Protein AF-A0A1V4HTC4-F1 (afdb_monomer_lite)

Secondary structure (DSSP, 8-state):
--S--------EEEEEEEEEE-TTT--EEEEEEEEETTS-S-EEEEEEEEEEPSSSTT-EEEEEEEEEE---HHHHTT-TT--GGGSSEEEEEEEEEEETTEEEEEEE---HHHHHHHH---------PPPP-----

pLDDT: mean 88.65, std 8.49, range [52.78, 97.56]

Organism: NCBI:txid1469647

Sequence (137 aa):
MNGETFELNDTVVCDFDKIAVDSEMFYKERMWKEHLENGTKRITILSENNVRSIIKPNRIDSKIEIYYNYGSATFFMGDPTGSTSEKPQIKYIETYSERPNVTVIDATPLTAEQLQEHFGIKIISYSFSPPIKNTFK

Structure (mmCIF, N/CA/C/O backbone):
data_AF-A0A1V4HTC4-F1
#
_entry.id   AF-A0A1V4HTC4-F1
#
loop_
_atom_site.group_PDB
_atom_site.id
_atom_site.type_symbol
_atom_site.label_atom_id
_atom_site.label_alt_id
_atom_site.label_comp_id
_atom_site.label_asym_id
_atom_site.label_entity_id
_atom_site.label_seq_id
_atom_site.pdbx_PDB_ins_code
_atom_site.Cartn_x
_atom_site.Cartn_y
_atom_site.Cartn_z
_atom_site.occupancy
_atom_site.B_iso_or_equiv
_atom_site.auth_seq_id
_atom_site.auth_comp_id
_atom_site.auth_asym_id
_atom_site.auth_atom_id
_atom_site.pdbx_PDB_model_num
ATOM 1 N N . MET A 1 1 ? -4.749 -7.920 17.860 1.00 52.78 1 MET A N 1
ATOM 2 C CA . MET A 1 1 ? -3.589 -8.835 17.756 1.00 52.78 1 MET A CA 1
ATOM 3 C C . MET A 1 1 ? -3.044 -9.080 19.157 1.00 52.78 1 MET A C 1
ATOM 5 O O . MET A 1 1 ? -2.670 -8.124 19.822 1.00 52.78 1 MET A O 1
ATOM 9 N N . ASN A 1 2 ? -3.062 -10.324 19.637 1.00 61.84 2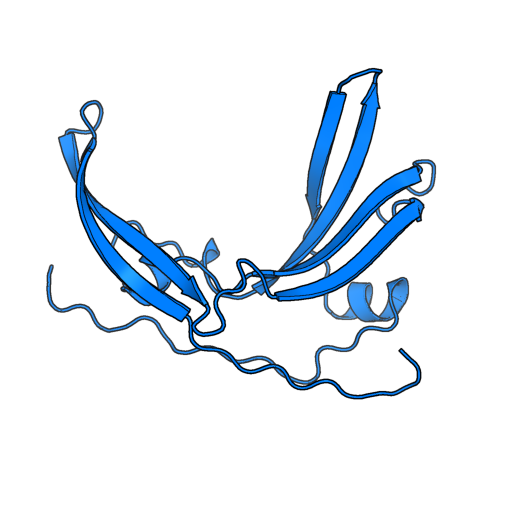 ASN A N 1
ATOM 10 C CA . ASN A 1 2 ? -2.788 -10.700 21.036 1.00 61.84 2 ASN A CA 1
ATOM 11 C C . ASN A 1 2 ? -1.281 -10.736 21.372 1.00 61.84 2 ASN A C 1
ATOM 13 O O . ASN A 1 2 ? -0.799 -11.688 21.975 1.00 61.84 2 ASN A O 1
ATOM 17 N N . GLY A 1 3 ? -0.521 -9.725 20.939 1.00 73.25 3 GLY A N 1
ATOM 18 C CA . GLY A 1 3 ? 0.943 -9.717 21.054 1.00 73.25 3 GLY A CA 1
ATOM 19 C C . GLY A 1 3 ? 1.661 -10.641 20.061 1.00 73.25 3 GLY A C 1
ATOM 20 O O . GLY A 1 3 ? 2.842 -10.920 20.238 1.00 73.25 3 GLY A O 1
ATOM 21 N N . GLU A 1 4 ? 0.961 -11.116 19.030 1.00 84.25 4 GLU A N 1
ATOM 22 C CA . GLU A 1 4 ? 1.535 -11.937 17.961 1.00 84.25 4 GLU A CA 1
ATOM 23 C C . GLU A 1 4 ? 2.346 -11.084 16.979 1.00 84.25 4 GLU A C 1
ATOM 25 O O . GLU A 1 4 ? 1.913 -10.004 16.566 1.00 84.25 4 GLU A O 1
ATOM 30 N N . THR A 1 5 ? 3.514 -11.596 16.592 1.00 85.75 5 THR A N 1
ATOM 31 C CA . THR A 1 5 ? 4.377 -10.996 15.571 1.00 85.75 5 THR A CA 1
ATOM 32 C C . THR A 1 5 ? 4.145 -11.699 14.243 1.00 85.75 5 THR A C 1
ATOM 34 O O . THR A 1 5 ? 4.226 -12.923 14.167 1.00 85.75 5 THR A O 1
ATOM 37 N N . PHE A 1 6 ? 3.917 -10.914 13.195 1.00 84.19 6 PHE A N 1
ATOM 38 C CA . PHE A 1 6 ? 3.792 -11.403 11.828 1.00 84.19 6 PHE A CA 1
ATOM 39 C C . PHE A 1 6 ? 4.970 -10.896 11.002 1.00 84.19 6 PHE A C 1
ATOM 41 O O . PHE A 1 6 ? 5.297 -9.710 11.045 1.00 84.19 6 PHE A O 1
ATOM 48 N N . GLU A 1 7 ? 5.590 -11.797 10.248 1.00 88.06 7 GLU A N 1
ATOM 49 C CA . GLU A 1 7 ? 6.584 -11.463 9.235 1.00 88.06 7 GLU A CA 1
ATOM 50 C C . GLU A 1 7 ? 5.971 -11.693 7.858 1.00 88.06 7 GLU A C 1
ATOM 52 O O . GLU A 1 7 ? 5.304 -12.703 7.623 1.00 88.06 7 GLU A O 1
ATOM 57 N N . LEU A 1 8 ? 6.191 -10.744 6.954 1.00 83.19 8 LEU A N 1
ATOM 58 C CA . LEU A 1 8 ? 5.769 -10.853 5.571 1.00 83.19 8 LEU A CA 1
ATOM 59 C C . LEU A 1 8 ? 6.927 -10.469 4.659 1.00 83.19 8 LEU A C 1
ATOM 61 O O . LEU A 1 8 ? 7.541 -9.417 4.829 1.00 83.19 8 LEU A O 1
ATOM 65 N N . ASN A 1 9 ? 7.197 -11.334 3.690 1.00 88.00 9 ASN A N 1
ATOM 66 C CA . ASN A 1 9 ? 8.237 -11.166 2.694 1.00 88.00 9 ASN A CA 1
ATOM 67 C C . ASN A 1 9 ? 7.669 -11.575 1.335 1.00 88.00 9 ASN A C 1
ATOM 69 O O . ASN A 1 9 ? 6.977 -12.590 1.237 1.00 88.00 9 ASN A O 1
ATOM 73 N N . ASP A 1 10 ? 7.921 -10.754 0.323 1.00 90.62 10 ASP A N 1
ATOM 74 C CA . ASP A 1 10 ? 7.484 -10.992 -1.044 1.00 90.62 10 ASP A CA 1
ATOM 75 C C . ASP A 1 10 ? 8.364 -10.211 -2.024 1.00 90.62 10 ASP A C 1
ATOM 77 O O . ASP A 1 10 ? 9.025 -9.235 -1.646 1.00 90.62 10 ASP A O 1
ATOM 81 N N . THR A 1 11 ? 8.316 -10.606 -3.291 1.00 92.44 11 THR A N 1
ATOM 82 C CA . THR A 1 11 ? 9.049 -9.961 -4.378 1.00 92.44 11 THR A CA 1
ATOM 83 C C . THR A 1 11 ? 8.075 -9.223 -5.284 1.00 92.44 11 THR A C 1
ATOM 85 O O . THR A 1 11 ? 7.111 -9.801 -5.783 1.00 92.44 11 THR A O 1
ATOM 88 N N . VAL A 1 12 ? 8.347 -7.944 -5.549 1.00 93.50 12 VAL A N 1
ATOM 89 C CA . VAL A 1 12 ? 7.647 -7.207 -6.606 1.00 93.50 12 VAL A CA 1
ATOM 90 C C . VAL A 1 12 ? 8.317 -7.522 -7.939 1.00 93.50 12 VAL A C 1
ATOM 92 O O . VAL A 1 12 ? 9.476 -7.171 -8.159 1.00 93.50 12 VAL A O 1
ATOM 95 N N . VAL A 1 13 ? 7.580 -8.169 -8.834 1.00 94.00 13 VAL A N 1
ATOM 96 C CA . VAL A 1 13 ? 7.999 -8.450 -10.207 1.00 94.00 13 VAL A CA 1
ATOM 97 C C . VAL A 1 13 ? 7.487 -7.329 -11.103 1.00 94.00 13 VAL A C 1
ATOM 99 O O . VAL A 1 13 ? 6.302 -7.007 -11.074 1.00 94.00 13 VAL A O 1
ATOM 102 N N . CYS A 1 14 ? 8.385 -6.717 -11.877 1.00 93.38 14 CYS A N 1
ATOM 103 C CA . CYS A 1 14 ? 8.078 -5.612 -12.784 1.00 93.38 14 CYS A CA 1
ATOM 104 C C . CYS A 1 14 ? 8.371 -6.035 -14.226 1.00 93.38 14 CYS A C 1
ATOM 106 O O . CYS A 1 14 ? 9.520 -5.986 -14.670 1.00 93.38 14 CYS A O 1
ATOM 108 N N . ASP A 1 15 ? 7.336 -6.427 -14.962 1.00 93.94 15 ASP A N 1
ATOM 109 C CA . ASP A 1 15 ? 7.476 -6.831 -16.358 1.00 93.94 15 ASP A CA 1
ATOM 110 C C . ASP A 1 15 ? 7.332 -5.629 -17.284 1.00 93.94 15 ASP A C 1
ATOM 112 O O . ASP A 1 15 ? 6.408 -4.824 -17.149 1.00 93.94 15 ASP A O 1
ATOM 116 N N . PHE A 1 16 ? 8.225 -5.514 -18.264 1.00 92.50 16 PHE A N 1
ATOM 117 C CA . PHE A 1 16 ? 8.041 -4.549 -19.341 1.00 92.50 16 PHE A CA 1
ATOM 118 C C . PHE A 1 16 ? 6.826 -4.949 -20.188 1.00 92.50 16 PHE A C 1
ATOM 120 O O . PHE A 1 16 ? 6.755 -6.077 -20.675 1.00 92.50 16 PHE A O 1
ATOM 127 N N . ASP A 1 17 ? 5.893 -4.020 -20.397 1.00 93.69 17 ASP A N 1
ATOM 128 C CA . ASP A 1 17 ? 4.710 -4.253 -21.229 1.00 93.69 17 ASP A CA 1
ATOM 129 C C . ASP A 1 17 ? 4.896 -3.668 -22.633 1.00 93.69 17 ASP A C 1
ATOM 131 O O . ASP A 1 17 ? 4.885 -4.386 -23.633 1.00 93.69 17 ASP A O 1
ATOM 135 N N . LYS A 1 18 ? 5.069 -2.345 -22.723 1.00 91.75 18 LYS A N 1
ATOM 136 C CA . LYS A 1 18 ? 5.157 -1.620 -23.999 1.00 91.75 18 LYS A CA 1
ATOM 137 C C . LYS A 1 18 ? 5.694 -0.206 -23.811 1.00 91.75 18 LYS A C 1
ATOM 139 O O . LYS A 1 18 ? 5.832 0.278 -22.695 1.00 91.75 18 LYS A O 1
ATOM 144 N N . ILE A 1 19 ? 5.923 0.484 -24.925 1.00 89.50 19 ILE A N 1
ATOM 145 C CA . ILE A 1 19 ? 6.069 1.942 -24.942 1.00 89.50 19 ILE A CA 1
ATOM 146 C C . ILE A 1 19 ? 4.725 2.543 -25.355 1.00 89.50 19 ILE A C 1
ATOM 148 O O . ILE A 1 19 ? 4.230 2.239 -26.443 1.00 89.50 19 ILE A O 1
ATOM 152 N N . ALA A 1 20 ? 4.137 3.374 -24.499 1.00 87.06 20 ALA A N 1
ATOM 153 C CA . ALA A 1 20 ? 2.981 4.190 -24.840 1.00 87.06 20 ALA A CA 1
ATOM 154 C C . ALA A 1 20 ? 3.442 5.562 -25.347 1.00 87.06 20 ALA A C 1
ATOM 156 O O . ALA A 1 20 ? 4.496 6.068 -24.959 1.00 87.06 20 ALA A O 1
ATOM 157 N N . VAL A 1 21 ? 2.667 6.137 -26.263 1.00 84.19 21 VAL A N 1
ATOM 158 C CA . VAL A 1 21 ? 2.839 7.521 -26.707 1.00 84.19 21 VAL A CA 1
ATOM 159 C C . VAL A 1 21 ? 1.666 8.291 -26.141 1.00 84.19 21 VAL A C 1
ATOM 161 O O . VAL A 1 21 ? 0.523 8.000 -26.499 1.00 84.19 21 VAL A O 1
ATOM 164 N N . ASP A 1 22 ? 1.950 9.257 -25.279 1.00 72.44 22 ASP A N 1
ATOM 165 C CA . ASP A 1 22 ? 0.951 10.238 -24.891 1.00 72.44 22 ASP A CA 1
ATOM 166 C C . ASP A 1 22 ? 0.720 11.159 -26.098 1.00 72.44 22 ASP A C 1
ATOM 168 O O . ASP A 1 22 ? 1.606 11.913 -26.515 1.00 72.44 22 ASP A O 1
ATOM 172 N N . SER A 1 23 ? -0.455 11.038 -26.717 1.00 66.12 23 SER A N 1
ATOM 173 C CA . SER A 1 23 ? -0.816 11.811 -27.906 1.00 66.12 23 SER A CA 1
ATOM 174 C C . SER A 1 23 ? -1.020 13.298 -27.624 1.00 66.12 23 SER A C 1
ATOM 176 O O . SER A 1 23 ? -0.994 14.089 -28.564 1.00 66.12 23 SER A O 1
ATOM 178 N N . GLU A 1 24 ? -1.232 13.683 -26.365 1.00 68.19 24 GLU A N 1
ATOM 179 C CA . GLU A 1 24 ? -1.449 15.073 -25.960 1.00 68.19 24 GLU A CA 1
ATOM 180 C C . GLU A 1 24 ? -0.131 15.763 -25.590 1.00 68.19 24 GLU A C 1
ATOM 182 O O . GLU A 1 24 ? 0.062 16.940 -25.899 1.00 68.19 24 GLU A O 1
ATOM 187 N N . MET A 1 25 ? 0.804 15.029 -24.980 1.00 65.38 25 MET A N 1
ATOM 188 C CA . MET A 1 25 ? 2.068 15.584 -24.479 1.00 65.38 25 MET A CA 1
ATOM 189 C C . MET A 1 25 ? 3.308 15.190 -25.303 1.00 65.38 25 MET A C 1
ATOM 191 O O . MET A 1 25 ? 4.419 15.608 -24.973 1.00 65.38 25 MET A O 1
ATOM 195 N N . PHE A 1 26 ? 3.143 14.411 -26.379 1.00 74.56 26 PHE A N 1
ATOM 196 C CA . PHE A 1 26 ? 4.199 14.003 -27.321 1.00 74.56 26 PHE A CA 1
ATOM 197 C C . PHE A 1 26 ? 5.445 13.372 -26.670 1.00 74.56 26 PHE A C 1
ATOM 199 O O . PHE A 1 26 ? 6.549 13.469 -27.214 1.00 74.56 26 PHE A O 1
ATOM 206 N N . TYR A 1 27 ? 5.290 12.691 -25.532 1.00 78.00 27 TYR A N 1
ATOM 207 C CA . TYR A 1 27 ? 6.364 11.908 -24.921 1.00 78.00 27 TYR A CA 1
ATOM 208 C C . TYR A 1 27 ? 6.075 10.409 -25.005 1.00 78.00 27 TYR A C 1
ATOM 210 O O . TYR A 1 27 ? 4.936 9.962 -25.151 1.00 78.00 27 TYR A O 1
ATOM 218 N N . LYS A 1 28 ? 7.158 9.629 -24.976 1.00 83.19 28 LYS A N 1
ATOM 219 C CA . LYS A 1 28 ? 7.120 8.171 -24.904 1.00 83.19 28 LYS A CA 1
ATOM 220 C C . LYS A 1 28 ? 7.325 7.763 -23.458 1.00 83.19 28 LYS A C 1
ATOM 222 O O . LYS A 1 28 ? 8.326 8.153 -22.862 1.00 83.19 28 LYS A O 1
ATOM 227 N N . GLU A 1 29 ? 6.430 6.943 -22.937 1.00 84.62 29 GLU A N 1
ATOM 228 C CA . GLU A 1 29 ? 6.562 6.356 -21.609 1.00 84.62 29 GLU A CA 1
ATOM 229 C C . GLU A 1 29 ? 6.637 4.839 -21.685 1.00 84.62 29 GLU A C 1
ATOM 231 O O . GLU A 1 29 ? 6.031 4.200 -22.550 1.00 84.62 29 GLU A O 1
ATOM 236 N N . ARG A 1 30 ? 7.424 4.252 -20.785 1.00 87.38 30 ARG A N 1
ATOM 237 C CA . ARG A 1 30 ? 7.463 2.806 -20.610 1.00 87.38 30 ARG A CA 1
ATOM 238 C C . ARG A 1 30 ? 6.307 2.415 -19.708 1.00 87.38 30 ARG A C 1
ATOM 240 O O . ARG A 1 30 ? 6.153 2.945 -18.614 1.00 87.38 30 ARG A O 1
ATOM 247 N N . MET A 1 31 ? 5.525 1.462 -20.182 1.00 90.06 31 MET A N 1
ATOM 248 C CA . MET A 1 31 ? 4.476 0.830 -19.411 1.00 90.06 31 MET A CA 1
ATOM 249 C C . MET A 1 31 ? 5.027 -0.452 -18.815 1.00 90.06 31 MET A C 1
ATOM 251 O O . MET A 1 31 ? 5.664 -1.255 -19.507 1.00 90.06 31 MET A O 1
ATOM 255 N N . TRP A 1 32 ? 4.731 -0.645 -17.542 1.00 92.06 32 TRP A N 1
ATOM 256 C CA . TRP A 1 32 ? 5.122 -1.816 -16.784 1.00 92.06 32 TRP A CA 1
ATOM 257 C C . TRP A 1 32 ? 3.881 -2.528 -16.262 1.00 92.06 32 TRP A C 1
ATOM 259 O O . TRP A 1 32 ? 2.814 -1.928 -16.122 1.00 92.06 32 TRP A O 1
ATOM 269 N N . LYS A 1 33 ? 4.033 -3.817 -15.984 1.00 93.12 33 LYS A N 1
ATOM 270 C CA . LYS A 1 33 ? 3.067 -4.618 -15.242 1.00 93.12 33 LYS A CA 1
ATOM 271 C C . LYS A 1 33 ? 3.735 -5.101 -13.967 1.00 93.12 33 LYS A C 1
ATOM 273 O O . LYS A 1 33 ? 4.581 -5.992 -14.013 1.00 93.12 33 LYS A O 1
ATOM 278 N N . GLU A 1 34 ? 3.356 -4.516 -12.839 1.00 93.31 34 GLU A N 1
ATOM 279 C CA . GLU A 1 34 ? 3.761 -5.000 -11.525 1.00 93.31 34 GLU A CA 1
ATOM 280 C C . GLU A 1 34 ? 2.826 -6.079 -10.978 1.00 93.31 34 GLU A C 1
ATOM 282 O O . GLU A 1 34 ? 1.600 -6.002 -11.096 1.00 93.31 34 GLU A O 1
ATOM 287 N N . HIS A 1 35 ? 3.410 -7.067 -10.311 1.00 93.62 35 HIS A N 1
ATOM 288 C CA . HIS A 1 35 ? 2.687 -8.025 -9.485 1.00 93.62 35 HIS A CA 1
ATOM 289 C C . HIS A 1 35 ? 3.581 -8.543 -8.356 1.00 93.62 35 HIS A C 1
ATOM 291 O O . HIS A 1 35 ? 4.804 -8.428 -8.415 1.00 93.62 35 HIS A O 1
ATOM 297 N N . LEU A 1 36 ? 2.967 -9.109 -7.319 1.00 93.50 36 LEU A N 1
ATOM 298 C CA . LEU A 1 36 ? 3.697 -9.863 -6.305 1.00 93.50 36 LEU A CA 1
ATOM 299 C C . LEU A 1 36 ? 3.967 -11.280 -6.805 1.00 93.50 36 LEU A C 1
ATOM 301 O O . LEU A 1 36 ? 3.097 -11.885 -7.435 1.00 93.50 36 LEU A O 1
ATOM 305 N N . GLU A 1 37 ? 5.142 -11.821 -6.496 1.00 93.31 37 GLU A N 1
ATOM 306 C CA . GLU A 1 37 ? 5.566 -13.165 -6.903 1.00 93.31 37 GLU A CA 1
ATOM 307 C C . GLU A 1 37 ? 4.597 -14.252 -6.415 1.00 93.31 37 GLU A C 1
ATOM 309 O O . GLU A 1 37 ? 4.313 -15.209 -7.136 1.00 93.31 37 GLU A O 1
ATOM 314 N N . ASN A 1 38 ? 3.990 -14.072 -5.238 1.00 90.12 38 ASN A N 1
ATOM 315 C CA . ASN A 1 38 ? 2.960 -14.987 -4.739 1.00 90.12 38 ASN A CA 1
ATOM 316 C C . ASN A 1 38 ? 1.597 -14.892 -5.468 1.00 90.12 38 ASN A C 1
ATOM 318 O O . ASN A 1 38 ? 0.666 -15.622 -5.124 1.00 90.12 38 ASN A O 1
ATOM 322 N N . GLY A 1 39 ? 1.449 -13.991 -6.445 1.00 87.38 39 GLY A N 1
ATOM 323 C CA . GLY A 1 39 ? 0.233 -13.785 -7.239 1.00 87.38 39 GLY A CA 1
ATOM 324 C C . GLY A 1 39 ? -0.843 -12.916 -6.577 1.00 87.38 39 GLY A C 1
ATOM 325 O O . GLY A 1 39 ? -1.900 -12.676 -7.171 1.00 87.38 39 GLY A O 1
ATOM 326 N N . THR A 1 40 ? -0.610 -12.415 -5.364 1.00 85.94 40 THR A N 1
ATOM 327 C CA . THR A 1 40 ? -1.562 -11.553 -4.657 1.00 85.94 40 THR A CA 1
ATOM 328 C C . THR A 1 40 ? -1.485 -10.123 -5.194 1.00 85.94 40 THR A C 1
ATOM 330 O O . THR A 1 40 ? -0.420 -9.590 -5.476 1.00 85.94 40 THR A O 1
ATOM 333 N N . LYS A 1 41 ? -2.630 -9.444 -5.314 1.00 80.88 41 LYS A N 1
ATOM 334 C CA . LYS A 1 41 ? -2.674 -8.048 -5.797 1.00 80.88 41 LYS A CA 1
ATOM 335 C C . LYS A 1 41 ? -2.286 -7.008 -4.748 1.00 80.88 41 LYS A C 1
ATOM 337 O O . LYS A 1 41 ? -2.092 -5.846 -5.082 1.00 80.88 41 LYS A O 1
ATOM 342 N N . ARG A 1 42 ? -2.301 -7.381 -3.470 1.00 85.19 42 ARG A N 1
ATOM 343 C CA . ARG A 1 42 ? -1.983 -6.508 -2.337 1.00 85.19 42 ARG A CA 1
ATOM 344 C C . ARG A 1 42 ? -1.753 -7.323 -1.082 1.00 85.19 42 ARG A C 1
ATOM 346 O O . ARG A 1 42 ? -2.357 -8.374 -0.903 1.00 85.19 42 ARG A O 1
ATOM 353 N N . ILE A 1 43 ? -0.958 -6.771 -0.183 1.00 89.44 43 ILE A N 1
ATOM 354 C CA . ILE A 1 43 ? -0.711 -7.353 1.128 1.00 89.44 43 ILE A CA 1
ATOM 355 C C . ILE A 1 43 ? -1.637 -6.673 2.139 1.00 89.44 43 ILE A C 1
ATOM 357 O O . ILE A 1 43 ? -1.351 -5.574 2.612 1.00 89.44 43 ILE A O 1
ATOM 361 N N . THR A 1 44 ? -2.776 -7.291 2.448 1.00 91.62 44 THR A N 1
ATOM 362 C CA . THR A 1 44 ? -3.717 -6.773 3.453 1.00 91.62 44 THR A CA 1
ATOM 363 C C . THR A 1 44 ? -3.256 -7.169 4.857 1.00 91.62 44 THR A C 1
ATOM 365 O O . THR A 1 44 ? -3.063 -8.347 5.140 1.00 91.62 44 THR A O 1
ATOM 368 N N . ILE A 1 45 ? -3.092 -6.179 5.737 1.00 91.38 45 ILE A N 1
ATOM 369 C CA . ILE A 1 45 ? -2.680 -6.355 7.140 1.00 91.38 45 ILE A CA 1
ATOM 370 C C . ILE A 1 45 ? -3.917 -6.514 8.029 1.00 91.38 45 ILE A C 1
ATOM 372 O O . ILE A 1 45 ? -3.976 -7.398 8.878 1.00 91.38 45 ILE A O 1
ATOM 376 N N . LEU A 1 46 ? -4.913 -5.653 7.821 1.00 92.94 46 LEU A N 1
ATOM 377 C CA . LEU A 1 46 ? -6.187 -5.670 8.532 1.00 92.94 46 LEU A CA 1
ATOM 378 C C . LEU A 1 46 ? -7.299 -5.301 7.556 1.00 92.94 46 LEU A C 1
ATOM 380 O O . LEU A 1 46 ? -7.155 -4.368 6.765 1.00 92.94 46 LEU A O 1
ATOM 384 N N . SER A 1 47 ? -8.430 -5.989 7.645 1.00 95.12 47 SER A N 1
ATOM 385 C CA . SER A 1 47 ? -9.659 -5.541 7.008 1.00 95.12 47 SER A CA 1
ATOM 386 C C . SER A 1 47 ? -10.851 -5.881 7.883 1.00 95.12 47 SER A C 1
ATOM 388 O O . SER A 1 47 ? -11.007 -7.022 8.310 1.00 95.12 47 SER A O 1
ATOM 390 N N . GLU A 1 48 ? -11.693 -4.883 8.126 1.00 95.44 48 GLU A N 1
ATOM 391 C CA . GLU A 1 48 ? -12.902 -5.019 8.930 1.00 95.44 48 GLU A CA 1
ATOM 392 C C . GLU A 1 48 ? -14.069 -4.340 8.218 1.00 95.44 48 GLU A C 1
ATOM 394 O O . GLU A 1 48 ? -13.876 -3.407 7.437 1.00 95.44 48 GLU A O 1
ATOM 399 N N . ASN A 1 49 ? -15.285 -4.813 8.480 1.00 97.38 49 ASN A N 1
ATOM 400 C CA . ASN A 1 49 ? -16.505 -4.301 7.864 1.00 97.38 49 ASN A CA 1
ATOM 401 C C . ASN A 1 49 ? -17.433 -3.718 8.926 1.00 97.38 49 ASN A C 1
ATOM 403 O O . ASN A 1 49 ? -17.463 -4.208 10.053 1.00 97.38 49 ASN A O 1
ATOM 407 N N . ASN A 1 50 ? -18.252 -2.740 8.534 1.00 96.25 50 ASN A N 1
ATOM 408 C CA . ASN A 1 50 ? -19.250 -2.100 9.401 1.00 96.25 50 ASN A CA 1
ATOM 409 C C . ASN A 1 50 ? -18.654 -1.542 10.703 1.00 96.25 50 ASN A C 1
ATOM 411 O O . ASN A 1 50 ? -19.237 -1.679 11.781 1.00 96.25 50 ASN A O 1
ATOM 415 N N . VAL A 1 51 ? -17.487 -0.913 10.599 1.00 94.94 51 VAL A N 1
ATOM 416 C CA . VAL A 1 51 ? -16.782 -0.314 11.734 1.00 94.94 51 VAL A CA 1
ATOM 417 C C . VAL A 1 51 ? -16.949 1.197 11.733 1.00 94.94 51 VAL A C 1
ATOM 419 O O . VAL A 1 51 ? -17.209 1.821 10.707 1.00 94.94 51 VAL A O 1
ATOM 422 N N . ARG A 1 52 ? -16.829 1.810 12.907 1.00 95.31 52 ARG A N 1
ATOM 423 C CA . ARG A 1 52 ? -16.880 3.266 13.030 1.00 95.31 52 ARG A CA 1
ATOM 424 C C . ARG A 1 52 ? -15.606 3.868 12.442 1.00 95.31 52 ARG A C 1
ATOM 426 O O . ARG A 1 52 ? -14.518 3.394 12.754 1.00 95.31 52 ARG A O 1
ATOM 433 N N . SER A 1 53 ? -15.754 4.910 11.628 1.00 94.31 53 SER A N 1
ATOM 434 C CA . SER A 1 53 ? -14.610 5.661 11.106 1.00 94.31 53 SER A CA 1
ATOM 435 C C . SER A 1 53 ? -13.797 6.242 12.260 1.00 94.31 53 SER A C 1
ATOM 437 O O . SER A 1 53 ? -14.364 6.795 13.210 1.00 94.31 53 SER A O 1
ATOM 439 N N . ILE A 1 54 ? -12.473 6.157 12.161 1.00 92.19 54 ILE A N 1
ATOM 440 C CA . ILE A 1 54 ? -11.573 6.782 13.141 1.00 92.19 54 ILE A CA 1
ATOM 441 C C . ILE A 1 54 ? -11.380 8.274 12.838 1.00 92.19 54 ILE A C 1
ATOM 443 O O . ILE A 1 54 ? -11.084 9.057 13.735 1.00 92.19 54 ILE A O 1
ATOM 447 N N . ILE A 1 55 ? -11.599 8.678 11.581 1.00 91.06 55 ILE A N 1
ATOM 448 C CA . ILE A 1 55 ? -11.450 10.058 11.101 1.00 91.06 55 ILE A CA 1
ATOM 449 C C . ILE A 1 55 ? -12.732 10.859 11.340 1.00 91.06 55 ILE A C 1
ATOM 451 O O . ILE A 1 55 ? -12.697 12.026 11.731 1.00 91.06 55 ILE A O 1
ATOM 455 N N . LYS A 1 56 ? -13.889 10.232 11.109 1.00 93.62 56 LYS A N 1
ATOM 456 C CA . LYS A 1 56 ? -15.220 10.811 11.310 1.00 93.62 56 LYS A CA 1
ATOM 457 C C . LYS A 1 56 ? -16.024 9.913 12.249 1.00 93.62 56 LYS A C 1
ATOM 459 O O . LYS A 1 56 ? -16.880 9.168 11.775 1.00 93.62 56 LYS A O 1
ATOM 464 N N . PRO A 1 57 ? -15.856 10.037 13.580 1.00 91.38 57 PRO A N 1
ATOM 465 C CA . PRO A 1 57 ? -16.462 9.128 14.553 1.00 91.38 57 PRO A CA 1
ATOM 466 C C . PRO A 1 57 ? -17.979 8.967 14.445 1.00 91.38 57 PRO A C 1
ATOM 468 O O . PRO A 1 57 ? -18.511 7.965 14.892 1.00 91.38 57 PRO A O 1
ATOM 471 N N . ASN A 1 58 ? -18.712 9.906 13.848 1.00 93.75 58 ASN A N 1
ATOM 472 C CA . ASN A 1 58 ? -20.164 9.792 13.665 1.00 93.75 58 ASN A CA 1
ATOM 473 C C . ASN A 1 58 ? -20.581 8.978 12.424 1.00 93.75 58 ASN A C 1
ATOM 475 O O . ASN A 1 58 ? -21.776 8.815 12.185 1.00 93.75 58 ASN A O 1
ATOM 479 N N . ARG A 1 59 ? -19.627 8.466 11.638 1.00 94.38 59 ARG A N 1
ATOM 480 C CA . ARG A 1 59 ? -19.857 7.688 10.417 1.00 94.38 59 ARG A CA 1
ATOM 481 C C . ARG A 1 59 ? -19.525 6.213 10.648 1.00 94.38 59 ARG A C 1
ATOM 483 O O . ARG A 1 59 ? -18.548 5.889 11.322 1.00 94.38 59 ARG A O 1
ATOM 490 N N . ILE A 1 60 ? -20.339 5.331 10.073 1.00 95.56 60 ILE A N 1
ATOM 491 C CA . ILE A 1 60 ? -20.036 3.901 9.972 1.00 95.56 60 ILE A CA 1
ATOM 492 C C . ILE A 1 60 ? -19.522 3.632 8.564 1.00 95.56 60 ILE A C 1
ATOM 494 O O . ILE A 1 60 ? -20.211 3.908 7.579 1.00 95.56 60 ILE A O 1
ATOM 498 N N . ASP A 1 61 ? -18.316 3.095 8.491 1.00 96.44 61 ASP A N 1
ATOM 499 C CA . ASP A 1 61 ? -17.679 2.701 7.252 1.00 96.44 61 ASP A CA 1
ATOM 500 C C . ASP A 1 61 ? -18.085 1.271 6.925 1.00 96.44 61 ASP A C 1
ATOM 502 O O . ASP A 1 61 ? -18.067 0.373 7.768 1.00 96.44 61 ASP A O 1
ATOM 506 N N . SER A 1 62 ? -18.460 1.056 5.668 1.00 96.94 62 SER A N 1
ATOM 507 C CA . SER A 1 62 ? -18.805 -0.274 5.168 1.00 96.94 62 SER A CA 1
ATOM 508 C C . SER A 1 62 ? -17.609 -1.224 5.218 1.00 96.94 62 SER A C 1
ATOM 510 O O . SER A 1 62 ? -17.787 -2.404 5.513 1.00 96.94 62 SER A O 1
ATOM 512 N N . LYS A 1 63 ? -16.399 -0.697 4.998 1.00 97.44 63 LYS A N 1
ATOM 513 C CA . LYS A 1 63 ? -15.133 -1.420 5.089 1.00 97.44 63 LYS A CA 1
ATOM 514 C C . LYS A 1 63 ? -14.020 -0.459 5.488 1.00 97.44 63 LYS A C 1
ATOM 516 O O . LYS A 1 63 ? -13.957 0.650 4.964 1.00 97.44 63 LYS A O 1
ATOM 521 N N . ILE A 1 64 ? -13.107 -0.919 6.330 1.00 96.81 64 ILE A N 1
ATOM 522 C CA . ILE A 1 64 ? -11.775 -0.335 6.463 1.00 96.81 64 ILE A CA 1
ATOM 523 C C . ILE A 1 64 ? -10.720 -1.339 6.012 1.00 96.81 64 ILE A C 1
ATOM 525 O O . ILE A 1 64 ? -10.925 -2.560 6.045 1.00 96.81 64 ILE A O 1
ATOM 529 N N . GLU A 1 65 ? -9.574 -0.824 5.592 1.00 96.25 65 GLU A N 1
ATOM 530 C CA . GLU A 1 65 ? -8.444 -1.651 5.201 1.00 96.25 65 GLU A CA 1
ATOM 531 C C . GLU A 1 65 ? -7.124 -0.973 5.550 1.00 96.25 65 GLU A C 1
ATOM 533 O O . GLU A 1 65 ? -6.886 0.172 5.172 1.00 96.25 65 GLU A O 1
ATOM 538 N N . ILE A 1 66 ? -6.251 -1.709 6.233 1.00 94.38 66 ILE A N 1
ATOM 539 C CA . ILE A 1 66 ? -4.833 -1.387 6.366 1.00 94.38 66 ILE A CA 1
ATOM 540 C C . ILE A 1 66 ? -4.093 -2.389 5.497 1.00 94.38 66 ILE A C 1
ATOM 542 O O . ILE A 1 66 ? -4.230 -3.601 5.673 1.00 94.38 66 ILE A O 1
ATOM 546 N N . TYR A 1 67 ? -3.310 -1.897 4.551 1.00 92.00 67 TYR A N 1
ATOM 547 C CA . TYR A 1 67 ? -2.557 -2.747 3.642 1.00 92.00 67 TYR A CA 1
ATOM 548 C C . TYR A 1 67 ? -1.177 -2.160 3.382 1.00 92.00 67 TYR A C 1
ATOM 550 O O . TYR A 1 67 ? -0.955 -0.951 3.469 1.00 92.00 67 TYR A O 1
ATOM 558 N N . TYR A 1 68 ? -0.241 -3.035 3.053 1.00 89.31 68 TYR A N 1
ATOM 559 C CA . TYR A 1 68 ? 1.057 -2.645 2.546 1.00 89.31 68 TYR A CA 1
ATOM 560 C C . TYR A 1 68 ? 0.940 -2.450 1.033 1.00 89.31 68 TYR A C 1
ATOM 562 O O . TYR A 1 68 ? 0.735 -3.402 0.275 1.00 89.31 68 TYR A O 1
ATOM 570 N N . ASN A 1 69 ? 1.019 -1.193 0.594 1.00 89.50 69 ASN A N 1
ATOM 571 C CA . ASN A 1 69 ? 1.207 -0.882 -0.812 1.00 89.50 69 ASN A CA 1
ATOM 572 C C . ASN A 1 69 ? 2.667 -1.180 -1.149 1.00 89.50 69 ASN A C 1
ATOM 574 O O . ASN A 1 69 ? 3.559 -0.503 -0.636 1.00 89.50 69 ASN A O 1
ATOM 578 N N . TYR A 1 70 ? 2.897 -2.176 -1.999 1.00 90.69 70 TYR A N 1
ATOM 579 C CA . TYR A 1 70 ? 4.238 -2.600 -2.381 1.00 90.69 70 TYR A CA 1
ATOM 580 C C . TYR A 1 70 ? 4.916 -1.652 -3.376 1.00 90.69 70 TYR A C 1
ATOM 582 O O . TYR A 1 70 ? 6.061 -1.894 -3.716 1.00 90.69 70 TYR A O 1
ATOM 590 N N . GLY A 1 71 ? 4.257 -0.569 -3.799 1.00 90.69 71 GLY A N 1
ATOM 591 C CA . GLY A 1 71 ? 4.808 0.444 -4.697 1.00 90.69 71 GLY A CA 1
ATOM 592 C C . GLY A 1 71 ? 4.593 0.144 -6.182 1.00 90.69 71 GLY A C 1
ATOM 593 O O . GLY A 1 71 ? 4.088 -0.916 -6.541 1.00 90.69 71 GLY A O 1
ATOM 594 N N . SER A 1 72 ? 4.935 1.101 -7.044 1.00 92.31 72 SER A N 1
ATOM 595 C CA . SER A 1 72 ? 4.762 0.969 -8.497 1.00 92.31 72 SER A CA 1
ATOM 596 C C . SER A 1 72 ? 5.999 0.386 -9.181 1.00 92.31 72 SER A C 1
ATOM 598 O O . SER A 1 72 ? 7.133 0.544 -8.713 1.00 92.31 72 SER A O 1
ATOM 600 N N . ALA A 1 73 ? 5.806 -0.219 -10.355 1.00 93.25 73 ALA A N 1
ATOM 601 C CA . ALA A 1 73 ? 6.932 -0.599 -11.201 1.00 93.25 73 ALA A CA 1
ATOM 602 C C . ALA A 1 73 ? 7.750 0.613 -11.670 1.00 93.25 73 ALA A C 1
ATOM 604 O O . ALA A 1 73 ? 8.973 0.530 -11.712 1.00 93.25 73 ALA A O 1
ATOM 605 N N . THR A 1 74 ? 7.124 1.757 -11.965 1.00 91.62 74 THR A N 1
ATOM 606 C CA . THR A 1 74 ? 7.843 2.980 -12.371 1.00 91.62 74 THR A CA 1
ATOM 607 C C . THR A 1 74 ? 8.846 3.431 -11.306 1.00 91.62 74 THR A C 1
ATOM 609 O O . THR A 1 74 ? 9.968 3.816 -11.642 1.00 91.62 74 THR A O 1
ATOM 612 N N . PHE A 1 75 ? 8.495 3.301 -10.021 1.00 92.94 75 PHE A N 1
ATOM 613 C CA . PHE A 1 75 ? 9.411 3.550 -8.913 1.00 92.94 75 PHE A CA 1
ATOM 614 C C . PHE A 1 75 ? 10.582 2.560 -8.910 1.00 92.94 75 PHE A C 1
ATOM 616 O O . PHE A 1 75 ? 11.739 2.983 -8.911 1.00 92.94 75 PHE A O 1
ATOM 623 N N . PHE A 1 76 ? 10.315 1.250 -8.926 1.00 92.94 76 PHE A N 1
ATOM 624 C CA . PHE A 1 76 ? 11.379 0.242 -8.836 1.00 92.94 76 PHE A CA 1
ATOM 625 C C . PHE A 1 76 ? 12.272 0.173 -10.069 1.00 92.94 76 PHE A C 1
ATOM 627 O O . PHE A 1 76 ? 13.462 -0.105 -9.942 1.00 92.94 76 PHE A O 1
ATOM 634 N N . MET A 1 77 ? 11.733 0.465 -11.249 1.00 91.69 77 MET A N 1
ATOM 635 C CA . MET A 1 77 ? 12.488 0.488 -12.499 1.00 91.69 77 MET A CA 1
ATOM 636 C C . MET A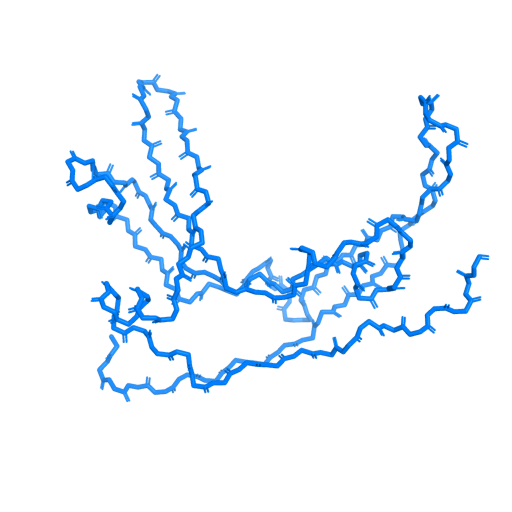 1 77 ? 13.271 1.789 -12.697 1.00 91.69 77 MET A C 1
ATOM 638 O O . MET A 1 77 ? 13.967 1.929 -13.705 1.00 91.69 77 MET A O 1
ATOM 642 N N . GLY A 1 78 ? 13.201 2.717 -11.732 1.00 87.62 78 GLY A N 1
ATOM 643 C CA . GLY A 1 78 ? 13.926 3.983 -11.771 1.00 87.62 78 GLY A CA 1
ATOM 644 C C . GLY A 1 78 ? 13.516 4.846 -12.961 1.00 87.62 78 GLY A C 1
ATOM 645 O O . GLY A 1 78 ? 14.362 5.530 -13.544 1.00 87.62 78 GLY A O 1
ATOM 646 N N . ASP A 1 79 ? 12.247 4.767 -13.362 1.00 86.50 79 ASP A N 1
ATOM 647 C CA . ASP A 1 79 ? 11.753 5.489 -14.524 1.00 86.50 79 ASP A CA 1
ATOM 648 C C . ASP A 1 79 ? 11.647 6.992 -14.244 1.00 86.50 79 ASP A C 1
ATOM 650 O O . ASP A 1 79 ? 11.322 7.385 -13.125 1.00 86.50 79 ASP A O 1
ATOM 654 N N . PRO A 1 80 ? 11.873 7.860 -15.251 1.00 81.69 80 PRO A N 1
ATOM 655 C CA . PRO A 1 80 ? 11.768 9.309 -15.070 1.00 81.69 80 PRO A CA 1
ATOM 656 C C . PRO A 1 80 ? 10.378 9.780 -14.627 1.00 81.69 80 PRO A C 1
ATOM 658 O O . PRO A 1 80 ? 10.263 10.814 -13.976 1.00 81.69 80 PRO A O 1
ATOM 661 N N . THR A 1 81 ? 9.333 9.035 -14.995 1.00 81.56 81 THR A N 1
ATOM 662 C CA . THR A 1 81 ? 7.945 9.281 -14.580 1.00 81.56 81 THR A CA 1
ATOM 663 C C . THR A 1 81 ? 7.636 8.713 -13.193 1.00 81.56 81 THR A C 1
ATOM 665 O O . THR A 1 81 ? 6.606 9.053 -12.617 1.00 81.56 81 THR A O 1
ATOM 668 N N . GLY A 1 82 ? 8.520 7.876 -12.642 1.00 80.94 82 GLY A N 1
ATOM 669 C CA . GLY A 1 82 ? 8.378 7.298 -11.314 1.00 80.94 82 GLY A CA 1
ATOM 670 C C . GLY A 1 82 ? 8.538 8.352 -10.223 1.00 80.94 82 GLY A C 1
ATOM 671 O O . GLY A 1 82 ? 9.502 9.120 -10.199 1.00 80.94 82 GLY A O 1
ATOM 672 N N . SER A 1 83 ? 7.603 8.372 -9.279 1.00 83.75 83 SER A N 1
ATOM 673 C CA . SER A 1 83 ? 7.613 9.298 -8.150 1.00 83.75 83 SER A CA 1
ATOM 674 C C . SER A 1 83 ? 8.016 8.603 -6.851 1.00 83.75 83 SER A C 1
ATOM 676 O O . SER A 1 83 ? 7.661 7.460 -6.571 1.00 83.75 83 SER A O 1
ATOM 678 N N . THR A 1 84 ? 8.691 9.339 -5.965 1.00 83.06 84 THR A N 1
ATOM 679 C CA . THR A 1 84 ? 8.968 8.865 -4.597 1.00 83.06 84 THR A CA 1
ATOM 680 C C . THR A 1 84 ? 7.694 8.651 -3.777 1.00 83.06 84 THR A C 1
ATOM 682 O O . THR A 1 84 ? 7.725 7.921 -2.786 1.00 83.06 84 THR A O 1
ATOM 685 N N . SER A 1 85 ? 6.566 9.246 -4.184 1.00 84.69 85 SER A N 1
ATOM 686 C CA . SER A 1 85 ? 5.251 8.978 -3.592 1.00 84.69 85 SER A CA 1
ATOM 687 C C . SER A 1 85 ? 4.730 7.575 -3.899 1.00 84.69 85 SER A C 1
ATOM 689 O O . SER A 1 85 ? 3.849 7.100 -3.184 1.00 84.69 85 SER A O 1
ATOM 691 N N . GLU A 1 86 ? 5.272 6.913 -4.921 1.00 87.31 86 GLU A N 1
ATOM 692 C CA . GLU A 1 86 ? 4.908 5.558 -5.341 1.00 87.31 86 GLU A CA 1
ATOM 693 C C . GLU A 1 86 ? 5.776 4.480 -4.685 1.00 87.31 86 GLU A C 1
ATOM 695 O O . GLU A 1 86 ? 5.627 3.297 -4.979 1.00 87.31 86 GLU A O 1
ATOM 700 N N . LYS A 1 87 ? 6.675 4.867 -3.774 1.00 90.44 87 LYS A N 1
ATOM 701 C CA . LYS A 1 87 ? 7.471 3.912 -3.006 1.00 90.44 87 LYS A CA 1
ATOM 702 C C . LYS A 1 87 ? 6.587 3.036 -2.101 1.00 90.44 87 LYS A C 1
ATOM 704 O O . LYS A 1 87 ? 5.481 3.460 -1.720 1.00 90.44 87 LYS A O 1
ATOM 709 N N . PRO A 1 88 ? 7.103 1.876 -1.665 1.00 90.88 88 PRO A N 1
ATOM 710 C CA . PRO A 1 88 ? 6.388 1.000 -0.751 1.00 90.88 88 PRO A CA 1
ATOM 711 C C . PRO A 1 88 ? 6.052 1.701 0.564 1.00 90.88 88 PRO A C 1
ATOM 713 O O . PRO A 1 88 ? 6.892 2.385 1.158 1.00 90.88 88 PRO A O 1
ATOM 716 N N . GLN A 1 89 ? 4.808 1.558 1.013 1.00 89.19 89 GLN A N 1
ATOM 717 C CA . GLN A 1 89 ? 4.306 2.213 2.219 1.00 89.19 89 GLN A CA 1
ATOM 71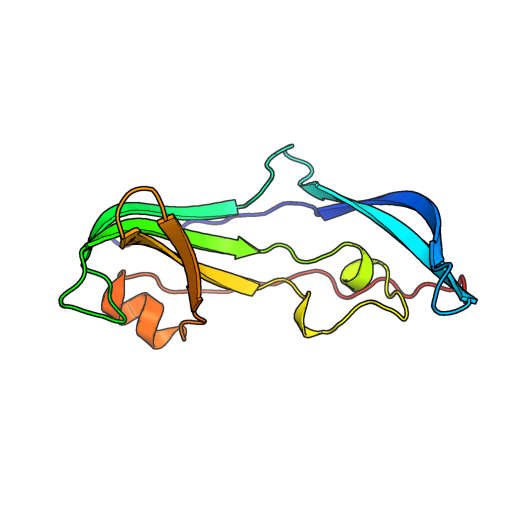8 C C . GLN A 1 89 ? 3.021 1.555 2.720 1.00 89.19 89 GLN A C 1
ATOM 720 O O . GLN A 1 89 ? 2.226 1.024 1.944 1.00 89.19 89 GLN A O 1
ATOM 725 N N . ILE A 1 90 ? 2.771 1.661 4.021 1.00 89.94 90 ILE A N 1
ATOM 726 C CA . ILE A 1 90 ? 1.485 1.263 4.591 1.00 89.94 90 ILE A CA 1
ATOM 727 C C . ILE A 1 90 ? 0.438 2.320 4.246 1.00 89.94 90 ILE A C 1
ATOM 729 O O . ILE A 1 90 ? 0.699 3.524 4.286 1.00 89.94 90 ILE A O 1
ATOM 733 N N . LYS A 1 91 ? -0.750 1.856 3.879 1.00 91.62 91 LYS A N 1
ATOM 734 C CA . LYS A 1 91 ? -1.898 2.681 3.528 1.00 91.62 91 LYS A CA 1
ATOM 735 C C . LYS A 1 91 ? -3.100 2.255 4.355 1.00 91.62 91 LYS A C 1
ATOM 737 O O . LYS A 1 91 ? -3.285 1.071 4.633 1.00 91.62 91 LYS A O 1
ATOM 742 N N . TYR A 1 92 ? -3.916 3.240 4.702 1.00 95.25 92 TYR A N 1
ATOM 743 C CA . TYR A 1 92 ? -5.201 3.052 5.350 1.00 95.25 92 TYR A CA 1
ATOM 744 C C . TYR A 1 92 ? -6.304 3.613 4.456 1.00 95.25 92 TYR A C 1
ATOM 746 O O . TYR A 1 92 ? -6.155 4.693 3.877 1.00 95.25 92 TYR A O 1
ATOM 754 N N . ILE A 1 93 ? -7.380 2.846 4.309 1.00 96.44 93 ILE A N 1
ATOM 755 C CA . ILE A 1 93 ? -8.534 3.197 3.489 1.00 96.44 93 ILE A CA 1
ATOM 756 C C . ILE A 1 93 ? -9.808 3.032 4.307 1.00 96.44 93 ILE A C 1
ATOM 758 O O . ILE A 1 93 ? -10.022 1.992 4.932 1.00 96.44 93 ILE A O 1
ATOM 762 N N . GLU A 1 94 ? -10.683 4.025 4.206 1.00 97.12 94 GLU A N 1
ATOM 763 C CA . GLU A 1 94 ? -12.068 3.980 4.661 1.00 97.12 94 GLU A CA 1
ATOM 764 C C . GLU A 1 94 ? -12.996 3.922 3.442 1.00 97.12 94 GLU A C 1
ATOM 766 O O . GLU A 1 94 ? -12.922 4.753 2.538 1.00 97.12 94 GLU A O 1
ATOM 771 N N . THR A 1 95 ? -13.881 2.928 3.395 1.00 97.56 95 THR A N 1
ATOM 772 C CA . THR A 1 95 ? -14.909 2.795 2.356 1.00 97.56 95 THR A CA 1
ATOM 773 C C . THR A 1 95 ? -16.281 2.994 2.972 1.00 97.56 95 THR A C 1
ATOM 775 O O . THR A 1 95 ? -16.696 2.228 3.846 1.00 97.56 95 THR A O 1
ATOM 778 N N . TYR A 1 96 ? -17.025 3.986 2.498 1.00 96.31 96 TYR A N 1
ATOM 779 C CA . TYR A 1 96 ? -18.312 4.364 3.075 1.00 96.31 96 TYR A CA 1
ATOM 780 C C . TYR A 1 96 ? -19.322 4.802 2.016 1.00 96.31 96 TYR A C 1
ATOM 782 O O . TYR A 1 96 ? -18.975 5.149 0.890 1.00 96.31 96 TYR A O 1
ATOM 790 N N . SER A 1 97 ? -20.599 4.780 2.392 1.00 95.75 97 SER A N 1
ATOM 791 C CA . SER A 1 97 ? -21.680 5.332 1.576 1.00 95.75 97 SER A CA 1
ATOM 792 C C . SER A 1 97 ? -21.857 6.807 1.924 1.00 95.75 97 SER A C 1
ATOM 794 O O . SER A 1 97 ? -22.156 7.137 3.070 1.00 95.75 97 SER A O 1
ATOM 796 N N . GLU A 1 98 ? -21.643 7.704 0.963 1.00 92.19 98 GLU A N 1
ATOM 797 C CA . GLU A 1 98 ? -21.908 9.137 1.161 1.00 92.19 98 GLU A CA 1
ATOM 798 C C . GLU A 1 98 ? -23.405 9.443 1.020 1.00 92.19 98 GLU A C 1
ATOM 800 O O . GLU A 1 98 ? -23.967 10.258 1.749 1.00 92.19 98 GLU A O 1
ATOM 805 N N . ARG A 1 99 ? -24.056 8.757 0.079 1.00 92.62 99 ARG A N 1
ATOM 806 C CA . ARG A 1 99 ? -25.490 8.831 -0.222 1.00 92.62 99 ARG A CA 1
ATOM 807 C C . ARG A 1 99 ? -25.909 7.556 -0.965 1.00 92.62 99 ARG A C 1
ATOM 809 O O . ARG A 1 99 ? -25.032 6.818 -1.417 1.00 92.62 99 ARG A O 1
ATOM 816 N N . PRO A 1 100 ? -27.217 7.271 -1.124 1.00 92.62 100 PRO A N 1
ATOM 817 C CA . PRO A 1 100 ? -27.666 6.071 -1.825 1.00 92.62 100 PRO A CA 1
ATOM 818 C C . PRO A 1 100 ? -26.972 5.909 -3.184 1.00 92.62 100 PRO A C 1
ATOM 820 O O . PRO A 1 100 ? -26.955 6.840 -3.988 1.00 92.62 100 PRO A O 1
ATOM 823 N N . ASN A 1 101 ? -26.400 4.726 -3.417 1.00 92.69 101 ASN A N 1
ATOM 824 C CA . ASN A 1 101 ? -25.653 4.354 -4.625 1.00 92.69 101 ASN A CA 1
ATOM 825 C C . ASN A 1 101 ? -24.348 5.132 -4.881 1.00 92.69 101 ASN A C 1
ATOM 827 O O . ASN A 1 101 ? -23.812 5.060 -5.984 1.00 92.69 101 ASN A O 1
ATOM 831 N N . VAL A 1 102 ? -23.813 5.852 -3.890 1.00 95.69 102 VAL A N 1
ATOM 832 C CA . VAL A 1 102 ? -22.506 6.516 -3.989 1.00 95.69 102 VAL A CA 1
ATOM 833 C C . VAL A 1 102 ? -21.581 5.997 -2.900 1.00 95.69 102 VAL A C 1
ATOM 835 O O . VAL A 1 102 ? -21.705 6.356 -1.727 1.00 95.69 102 VAL A O 1
ATOM 838 N N . THR A 1 103 ? -20.636 5.160 -3.319 1.00 96.38 103 THR A N 1
ATOM 839 C CA . THR A 1 103 ? -19.554 4.655 -2.476 1.00 96.38 103 THR A CA 1
ATOM 840 C C . THR A 1 103 ? -18.319 5.520 -2.658 1.00 96.38 103 THR A C 1
ATOM 842 O O . THR A 1 103 ? -17.868 5.742 -3.780 1.00 96.38 103 THR A O 1
ATOM 845 N N . VAL A 1 104 ? -17.765 5.977 -1.542 1.00 96.31 104 VAL A N 1
ATOM 846 C CA . VAL A 1 104 ? -16.498 6.698 -1.484 1.00 96.31 104 VAL A CA 1
ATOM 847 C C . VAL A 1 104 ? -15.443 5.774 -0.894 1.00 96.31 104 VAL A C 1
ATOM 849 O O . VAL A 1 104 ? -15.710 5.054 0.068 1.00 96.31 104 VAL A O 1
ATOM 852 N N . ILE A 1 105 ? -14.256 5.802 -1.492 1.00 96.00 105 ILE A N 1
ATOM 853 C CA . ILE A 1 105 ? -13.053 5.127 -1.012 1.00 96.00 105 ILE A CA 1
ATOM 854 C C . ILE A 1 105 ? -12.049 6.237 -0.724 1.00 96.00 105 ILE A C 1
ATOM 856 O O . ILE A 1 105 ? -11.553 6.866 -1.657 1.00 96.00 105 ILE A O 1
ATOM 860 N N . ASP A 1 106 ? -11.796 6.502 0.552 1.00 93.75 106 ASP A N 1
ATOM 861 C CA . ASP A 1 106 ? -10.899 7.567 0.983 1.00 93.75 106 ASP A CA 1
ATOM 862 C C . ASP A 1 106 ? -9.619 6.968 1.561 1.00 93.75 106 ASP A C 1
ATOM 864 O O . ASP A 1 106 ? -9.665 6.077 2.411 1.00 93.75 106 ASP A O 1
ATOM 868 N N . ALA A 1 107 ? -8.472 7.435 1.074 1.00 91.31 107 ALA A N 1
ATOM 869 C CA . ALA A 1 107 ? -7.165 6.965 1.503 1.00 91.31 107 ALA A CA 1
ATOM 870 C C . ALA A 1 107 ? -6.535 8.018 2.410 1.00 91.31 107 ALA A C 1
ATOM 872 O O . ALA A 1 107 ? -6.079 9.062 1.944 1.00 91.31 107 ALA A O 1
ATOM 873 N N . THR A 1 108 ? -6.464 7.722 3.705 1.00 87.81 108 THR A N 1
ATOM 874 C CA . THR A 1 108 ? -5.875 8.631 4.690 1.00 87.81 108 THR A CA 1
ATOM 875 C C . THR A 1 108 ? -4.568 8.055 5.221 1.00 87.81 108 THR A C 1
ATOM 877 O O . THR A 1 108 ? -4.543 6.908 5.667 1.00 87.81 108 THR A O 1
ATOM 880 N N . PRO A 1 109 ? -3.456 8.808 5.193 1.00 86.81 109 PRO A N 1
ATOM 881 C CA . PRO A 1 109 ? -2.226 8.371 5.834 1.00 86.81 109 PRO A CA 1
ATOM 882 C C . PRO A 1 109 ? -2.394 8.380 7.358 1.00 86.81 109 PRO A C 1
ATOM 884 O O . PRO A 1 109 ? -2.835 9.375 7.928 1.00 86.81 109 PRO A O 1
ATOM 887 N N . LEU A 1 110 ? -1.997 7.288 8.009 1.00 90.44 110 LEU A N 1
ATOM 888 C CA . LEU A 1 110 ? -1.894 7.204 9.465 1.00 90.44 110 LEU A CA 1
ATOM 889 C C . LEU A 1 110 ? -0.425 7.153 9.877 1.00 90.44 110 LEU A C 1
ATOM 891 O O . LEU A 1 110 ? 0.390 6.517 9.202 1.00 90.44 110 LEU A O 1
ATOM 895 N N . THR A 1 111 ? -0.086 7.797 10.991 1.00 90.81 111 THR A N 1
ATOM 896 C CA . THR A 1 111 ? 1.234 7.636 11.611 1.00 90.81 111 THR A CA 1
ATOM 897 C C . THR A 1 111 ? 1.352 6.277 12.309 1.00 90.81 111 THR A C 1
ATOM 899 O O . THR A 1 111 ? 0.359 5.579 12.535 1.00 90.81 111 THR A O 1
ATOM 902 N N . ALA A 1 112 ? 2.576 5.883 12.671 1.00 90.62 112 ALA A N 1
ATOM 903 C CA . ALA A 1 112 ? 2.802 4.654 13.432 1.00 90.62 112 ALA A CA 1
ATOM 904 C C . ALA A 1 112 ? 2.111 4.702 14.806 1.00 90.62 112 ALA A C 1
ATOM 906 O O . ALA A 1 112 ? 1.573 3.695 15.264 1.00 90.62 112 ALA A O 1
ATOM 907 N N . GLU A 1 113 ? 2.076 5.878 15.434 1.00 92.75 113 GLU A N 1
ATOM 908 C CA . GLU A 1 113 ? 1.378 6.111 16.697 1.00 92.75 113 GLU A CA 1
ATOM 909 C C . GLU A 1 113 ? -0.130 5.913 16.529 1.00 92.75 113 GLU A C 1
ATOM 911 O O . GLU A 1 113 ? -0.734 5.201 17.325 1.00 92.75 113 GLU A O 1
ATOM 916 N N . GLN A 1 114 ? -0.725 6.449 15.459 1.00 93.50 114 GLN A N 1
ATOM 917 C CA . GLN A 1 114 ? -2.155 6.284 15.172 1.00 93.50 114 GLN A CA 1
ATOM 918 C C . GLN A 1 114 ? -2.524 4.828 14.858 1.00 93.50 114 GLN A C 1
ATOM 920 O O . GLN A 1 114 ? -3.572 4.349 15.290 1.00 93.50 114 GLN A O 1
ATOM 925 N N . LEU A 1 115 ? -1.664 4.094 14.142 1.00 92.75 115 LEU A N 1
ATOM 926 C CA . LEU A 1 115 ? -1.856 2.658 13.908 1.00 92.75 115 LEU A CA 1
ATOM 927 C C . LEU A 1 115 ? -1.852 1.864 15.221 1.00 92.75 115 LEU A C 1
ATOM 929 O O . LEU A 1 115 ? -2.691 0.983 15.428 1.00 92.75 115 LEU A O 1
ATOM 933 N N . GLN A 1 116 ? -0.936 2.205 16.126 1.00 93.00 116 GLN A N 1
ATOM 934 C CA . GLN A 1 116 ? -0.848 1.577 17.437 1.00 93.00 116 GLN A CA 1
ATOM 935 C C . GLN A 1 116 ? -2.039 1.942 18.329 1.00 93.00 116 GLN A C 1
ATOM 937 O O . GLN A 1 116 ? -2.579 1.065 19.000 1.00 93.00 116 GLN A O 1
ATOM 942 N N . GLU A 1 117 ? -2.442 3.210 18.354 1.00 94.06 117 GLU A N 1
ATOM 943 C CA . GLU A 1 117 ? -3.527 3.713 19.198 1.00 94.06 117 GLU A CA 1
ATOM 944 C C . GLU A 1 117 ? -4.887 3.155 18.772 1.00 94.06 117 GLU A C 1
ATOM 946 O O . GLU A 1 117 ? -5.643 2.664 19.608 1.00 94.06 117 GLU A O 1
ATOM 951 N N . HIS A 1 118 ? -5.194 3.192 17.474 1.00 92.69 118 HIS A N 1
ATOM 952 C CA . HIS A 1 118 ? -6.522 2.832 16.977 1.00 92.69 118 HIS A CA 1
ATOM 953 C C . HIS A 1 118 ? -6.688 1.340 16.685 1.00 92.69 118 HIS A C 1
ATOM 955 O O . HIS A 1 118 ? -7.798 0.825 16.795 1.00 92.69 118 HIS A O 1
ATOM 961 N N . PHE A 1 119 ? -5.607 0.636 16.331 1.00 92.50 119 PHE A N 1
ATOM 962 C CA . PHE A 1 119 ? -5.680 -0.767 15.901 1.00 92.50 119 PHE A CA 1
ATOM 963 C C . PHE A 1 119 ? -4.805 -1.713 16.724 1.00 92.50 119 PHE A C 1
ATOM 965 O O . PHE A 1 119 ? -4.843 -2.927 16.522 1.00 92.50 119 PHE A O 1
ATOM 972 N N . GLY A 1 120 ? -3.992 -1.190 17.644 1.00 92.25 120 GLY A N 1
ATOM 973 C CA . GLY A 1 120 ? -3.020 -2.004 18.367 1.00 92.25 120 GLY A CA 1
ATOM 974 C C . GLY A 1 120 ? -1.893 -2.537 17.476 1.00 92.25 120 GLY A C 1
ATOM 975 O O . GLY A 1 120 ? -1.236 -3.503 17.859 1.00 92.25 120 GLY A O 1
ATOM 976 N N . ILE A 1 121 ? -1.689 -1.958 16.285 1.00 91.56 121 ILE A N 1
ATOM 977 C CA . ILE A 1 121 ? -0.706 -2.429 15.305 1.00 91.56 121 ILE A CA 1
ATOM 978 C C . ILE A 1 121 ? 0.594 -1.647 15.468 1.00 91.56 121 ILE A C 1
ATOM 980 O O . ILE A 1 121 ? 0.636 -0.436 15.253 1.00 91.56 121 ILE A O 1
ATOM 984 N N . LYS A 1 122 ? 1.678 -2.368 15.766 1.00 92.06 122 LYS A N 1
ATOM 985 C CA . LYS A 1 122 ? 3.035 -1.822 15.808 1.00 92.06 122 LYS A CA 1
ATOM 986 C C . LYS A 1 122 ? 3.829 -2.253 14.583 1.00 92.06 122 LYS A C 1
ATOM 988 O O . LYS A 1 122 ? 4.048 -3.444 14.379 1.00 92.06 122 LYS A O 1
ATOM 993 N N . ILE A 1 123 ? 4.348 -1.293 13.823 1.00 88.31 123 ILE A N 1
ATOM 994 C CA . ILE A 1 123 ? 5.348 -1.578 12.787 1.00 88.31 123 ILE A CA 1
ATOM 995 C C . ILE A 1 123 ? 6.699 -1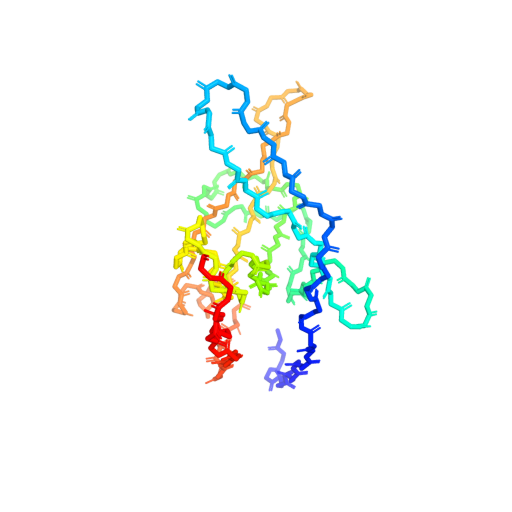.754 13.486 1.00 88.31 123 ILE A C 1
ATOM 997 O O . ILE A 1 123 ? 7.239 -0.797 14.038 1.00 88.31 123 ILE A O 1
ATOM 1001 N N . ILE A 1 124 ? 7.232 -2.977 13.498 1.00 88.81 124 ILE A N 1
ATOM 1002 C CA . ILE A 1 124 ? 8.540 -3.271 14.108 1.00 88.81 124 ILE A CA 1
ATOM 1003 C C . ILE A 1 124 ? 9.665 -2.829 13.170 1.00 88.81 124 ILE A C 1
ATOM 100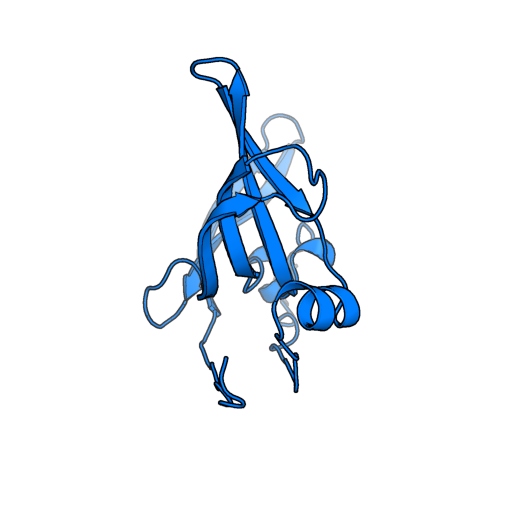5 O O . ILE A 1 124 ? 10.574 -2.103 13.565 1.00 88.81 124 ILE A O 1
ATOM 1009 N N . SER A 1 125 ? 9.582 -3.256 11.916 1.00 86.75 125 SER A N 1
ATOM 1010 C CA . SER A 1 125 ? 10.485 -2.883 10.838 1.00 86.75 125 SER A CA 1
ATOM 1011 C C . SER A 1 125 ? 9.760 -3.067 9.508 1.00 86.75 125 SER A C 1
ATOM 1013 O O . SER A 1 125 ? 8.804 -3.833 9.402 1.00 86.75 125 SER A O 1
ATOM 1015 N N . TYR A 1 126 ? 10.200 -2.336 8.492 1.00 86.12 126 TYR A N 1
ATOM 1016 C CA . TYR A 1 126 ? 9.853 -2.610 7.105 1.00 86.12 126 TYR A CA 1
ATOM 1017 C C . TYR A 1 126 ? 11.010 -2.134 6.232 1.00 86.12 126 TYR A C 1
ATOM 1019 O O . TYR A 1 126 ? 11.642 -1.113 6.517 1.00 86.12 126 TYR A O 1
ATOM 1027 N N . SER A 1 127 ? 11.310 -2.884 5.184 1.00 89.44 127 SER A N 1
ATOM 1028 C CA . SER A 1 127 ? 12.348 -2.553 4.216 1.00 89.44 127 SER A CA 1
ATOM 1029 C C . SER A 1 127 ? 11.874 -2.939 2.824 1.00 89.44 127 SER A C 1
ATOM 1031 O O . SER A 1 127 ? 10.949 -3.729 2.657 1.00 89.44 127 SER A O 1
ATOM 1033 N N . PHE A 1 128 ? 12.482 -2.326 1.819 1.00 90.88 128 PHE A N 1
ATOM 1034 C CA . PHE A 1 128 ? 12.239 -2.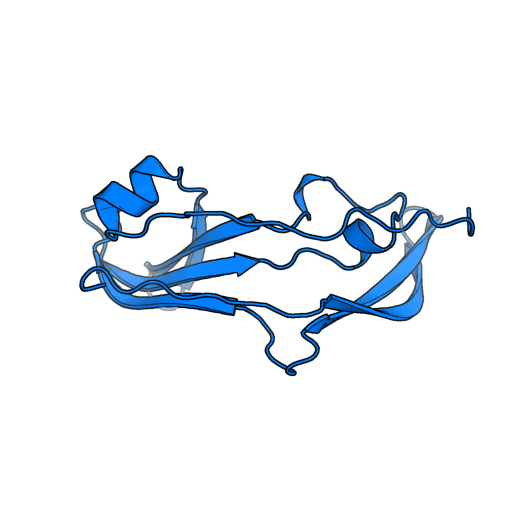629 0.420 1.00 90.88 128 PHE A CA 1
ATOM 1035 C C . PHE A 1 128 ? 13.513 -2.360 -0.372 1.00 90.88 128 PHE A C 1
ATOM 1037 O O . PHE A 1 128 ? 14.360 -1.559 0.041 1.00 90.88 128 PHE A O 1
ATOM 1044 N N . SER A 1 129 ? 13.652 -3.035 -1.509 1.00 90.94 129 SER A N 1
ATOM 1045 C CA . SER A 1 129 ? 14.784 -2.833 -2.408 1.00 90.94 129 SER A CA 1
ATOM 1046 C C . SER A 1 129 ? 14.774 -1.410 -2.979 1.00 90.94 129 SER A C 1
ATOM 1048 O O . SER A 1 129 ? 13.708 -0.911 -3.349 1.00 90.94 129 SER A O 1
ATOM 1050 N N . PRO A 1 130 ? 15.932 -0.731 -3.075 1.00 90.25 130 PRO A N 1
ATOM 1051 C CA . PRO A 1 130 ? 15.995 0.558 -3.754 1.00 90.25 130 PRO A CA 1
ATOM 1052 C C . PRO A 1 130 ? 15.660 0.399 -5.249 1.00 90.25 130 PRO A C 1
ATOM 1054 O O . PRO A 1 130 ? 15.839 -0.695 -5.792 1.00 90.25 130 PRO A O 1
ATOM 1057 N N . PRO A 1 131 ? 15.243 1.482 -5.934 1.00 89.38 131 PRO A N 1
ATOM 1058 C CA . PRO A 1 131 ? 15.093 1.476 -7.383 1.00 89.38 131 PRO A CA 1
ATOM 1059 C C . PRO A 1 131 ? 16.338 0.941 -8.091 1.00 89.38 131 PRO A C 1
ATOM 1061 O O . PRO A 1 131 ? 17.474 1.282 -7.738 1.00 89.38 131 PRO A O 1
ATOM 1064 N N . ILE A 1 132 ? 16.122 0.126 -9.118 1.00 85.75 132 ILE A N 1
ATOM 1065 C CA . ILE A 1 132 ? 17.182 -0.363 -9.988 1.00 85.75 132 ILE A CA 1
ATOM 1066 C C . ILE A 1 132 ? 17.794 0.836 -10.711 1.00 85.75 132 ILE A C 1
ATOM 1068 O O . ILE A 1 132 ? 17.103 1.725 -11.212 1.00 85.75 132 ILE A O 1
ATOM 1072 N N . LYS A 1 133 ? 19.127 0.855 -10.797 1.00 79.31 133 LYS A N 1
ATOM 1073 C CA . LYS A 1 133 ? 19.835 1.818 -11.641 1.00 79.31 133 LYS A CA 1
ATOM 1074 C C . LYS A 1 133 ? 19.628 1.437 -13.100 1.00 79.31 133 LYS A C 1
ATOM 1076 O O . LYS A 1 133 ? 20.383 0.641 -13.653 1.00 79.31 133 LYS A O 1
ATOM 1081 N N . ASN A 1 134 ? 18.598 2.005 -13.707 1.00 67.94 134 ASN A N 1
ATOM 1082 C CA . ASN A 1 134 ? 18.297 1.783 -15.106 1.00 67.94 134 ASN A CA 1
ATOM 1083 C C . ASN A 1 134 ? 19.276 2.571 -15.994 1.00 67.94 134 ASN A C 1
ATOM 1085 O O . ASN A 1 134 ? 19.420 3.788 -15.867 1.00 67.94 134 ASN A O 1
ATOM 1089 N N . THR A 1 135 ? 19.997 1.865 -16.865 1.00 68.81 135 THR A N 1
ATOM 1090 C CA . THR A 1 135 ? 20.929 2.461 -17.835 1.00 68.81 135 THR A CA 1
ATOM 1091 C C . THR A 1 135 ? 20.266 2.774 -19.173 1.00 68.81 135 THR A C 1
ATOM 1093 O O . THR A 1 135 ? 20.860 3.489 -19.981 1.00 68.81 135 THR A O 1
ATOM 1096 N N . PHE A 1 136 ? 19.039 2.294 -19.398 1.00 60.91 136 PHE A N 1
ATOM 1097 C CA . PHE A 1 136 ? 18.206 2.689 -20.526 1.00 60.91 136 PHE A CA 1
ATOM 1098 C C . PHE A 1 136 ? 17.648 4.089 -20.241 1.00 60.91 136 PHE A C 1
ATOM 1100 O O . PHE A 1 136 ? 16.564 4.238 -19.669 1.00 60.91 136 PHE A O 1
ATOM 1107 N N . LYS A 1 137 ? 18.436 5.111 -20.576 1.00 53.53 137 LYS A N 1
ATOM 1108 C CA . LYS A 1 137 ? 18.008 6.514 -20.589 1.00 53.53 137 LYS A CA 1
ATOM 1109 C C . LYS A 1 137 ? 17.359 6.865 -21.916 1.00 53.53 137 LYS A C 1
ATOM 1111 O O . LYS A 1 137 ? 17.913 6.442 -22.955 1.00 53.53 137 LYS A O 1
#

Radius of gyration: 18.06 Å; chains: 1; bounding box: 49×31×49 Å

Foldseek 3Di:
DVPDDDDDDWDKDKAFDDWDADPVPRDIDTDIDIDTPVRDRWAWPDKDAQDADPVHRVFTFRMKTKTWQCFDSCQQQVHPPGDPVRHIDIWIWTWHDPDVPDIDIDIDDDDQVRCCVPPVDHDPDDDDDGHDPHPPD